Protein AF-A0A929FA85-F1 (afdb_monomer_lite)

Foldseek 3Di:
DVLVVLVVLVVLLLVLLVLLLVLLVVLLVLLVVLVVVVDLVSLVVSLVCVVVSVCSNVVSVVSNVVSVVVCVVCCVPRPVVVCVVVVCPVVVVVSCVVSVVSSVVSVVSNVVSVVSNVVSCVVNVD

Radius of gyration: 18.73 Å; chains: 1; bounding box: 46×21×52 Å

Sequence (126 aa):
MIGILVMMNNYFHDLAAGIVFVCGVMMFTMVKTSNNIGSRSAKEIVLGVYPTLVHIIGGSIIFMLFAGVIRTFTYKEFEWANAVGVGQVYAIMVKHVVLGAIFFYGIALWVKAHRQIKIMRKELGN

Secondary structure (DSSP, 8-state):
-HHHHHHHHHHHHHHHHHHHHHHHHHHHHHHHHHHHH--HHHHHHHHHHHHHHHHHHHHHHHHHHHHHHHHHHHIIIIIIHHHHHTT-HHHHHHHHHHHHHHHHHHHHHHHHHHHHHHHHHHHTT-

Structure (mmCIF, N/CA/C/O backbone):
data_AF-A0A929FA85-F1
#
_entry.id   AF-A0A929FA85-F1
#
loop_
_atom_site.group_PDB
_atom_site.id
_atom_site.type_symbol
_atom_site.label_atom_id
_atom_site.label_alt_id
_atom_site.label_comp_id
_atom_site.label_asym_id
_atom_site.label_entity_id
_atom_site.label_seq_id
_atom_site.pdbx_PDB_ins_code
_atom_site.Cartn_x
_atom_site.Cartn_y
_atom_site.Cartn_z
_atom_site.occupancy
_atom_site.B_iso_or_equiv
_atom_site.auth_seq_id
_atom_site.auth_comp_id
_atom_site.auth_asym_id
_atom_site.auth_atom_id
_atom_site.pdbx_PDB_model_num
ATOM 1 N N . MET A 1 1 ? 6.887 12.197 -27.716 1.00 71.19 1 MET A N 1
ATOM 2 C CA . MET A 1 1 ? 5.713 12.365 -26.823 1.00 71.19 1 MET A CA 1
ATOM 3 C C . MET A 1 1 ? 5.233 11.040 -26.233 1.00 71.19 1 MET A C 1
ATOM 5 O O . MET A 1 1 ? 5.168 10.954 -25.017 1.00 71.19 1 MET A O 1
ATOM 9 N N . ILE A 1 2 ? 4.988 9.994 -27.036 1.00 81.25 2 ILE A N 1
ATOM 10 C CA . ILE A 1 2 ? 4.525 8.674 -26.543 1.00 81.25 2 ILE A CA 1
ATOM 11 C C . ILE A 1 2 ? 5.462 8.069 -25.480 1.00 81.25 2 ILE A C 1
ATOM 13 O O . ILE A 1 2 ? 4.990 7.633 -24.438 1.00 81.25 2 ILE A O 1
ATOM 17 N N . GLY A 1 3 ? 6.785 8.136 -25.669 1.00 78.19 3 GLY A N 1
ATOM 18 C CA . GLY A 1 3 ? 7.743 7.630 -24.672 1.00 78.19 3 GLY A CA 1
ATOM 19 C C . GLY A 1 3 ? 7.656 8.311 -23.295 1.00 78.19 3 GLY A C 1
ATOM 20 O O . GLY A 1 3 ? 7.849 7.653 -22.279 1.00 78.19 3 GLY A O 1
ATOM 21 N N . ILE A 1 4 ? 7.298 9.602 -23.239 1.00 83.62 4 ILE A N 1
ATOM 22 C CA . ILE A 1 4 ? 7.081 10.317 -21.967 1.00 83.62 4 ILE A CA 1
ATOM 23 C C . ILE A 1 4 ? 5.818 9.783 -21.285 1.00 83.62 4 ILE A C 1
ATOM 25 O O . ILE A 1 4 ? 5.832 9.534 -20.086 1.00 83.62 4 ILE A O 1
ATOM 29 N N . LEU A 1 5 ? 4.747 9.542 -22.047 1.00 85.94 5 LEU A N 1
ATOM 30 C CA . LEU A 1 5 ? 3.505 8.971 -21.516 1.00 85.94 5 LEU A CA 1
ATOM 31 C C . LEU A 1 5 ? 3.717 7.553 -20.969 1.00 85.94 5 LEU A C 1
ATOM 33 O O . LEU A 1 5 ? 3.205 7.236 -19.899 1.00 85.94 5 LEU A O 1
ATOM 37 N N . VAL A 1 6 ? 4.514 6.725 -21.652 1.00 85.12 6 VAL A N 1
ATOM 38 C CA . VAL A 1 6 ? 4.886 5.384 -21.167 1.00 85.12 6 VAL A CA 1
ATOM 39 C C . VAL A 1 6 ? 5.718 5.479 -19.886 1.00 85.12 6 VAL A C 1
ATOM 41 O O . VAL A 1 6 ? 5.427 4.783 -18.915 1.00 85.12 6 VAL A O 1
ATOM 44 N N . MET A 1 7 ? 6.703 6.382 -19.837 1.00 85.88 7 MET A N 1
ATOM 45 C CA . MET A 1 7 ? 7.493 6.621 -18.624 1.00 85.88 7 MET A CA 1
ATOM 46 C C . MET A 1 7 ? 6.602 7.055 -17.449 1.00 85.88 7 MET A C 1
ATOM 48 O O . MET A 1 7 ? 6.725 6.506 -16.354 1.00 85.88 7 MET A O 1
ATOM 52 N N . MET A 1 8 ? 5.681 7.996 -17.677 1.00 87.56 8 MET A N 1
ATOM 53 C CA . MET A 1 8 ? 4.731 8.455 -16.660 1.00 87.56 8 MET A CA 1
ATOM 54 C C . MET A 1 8 ? 3.811 7.323 -16.200 1.00 87.56 8 MET A C 1
ATOM 56 O O . MET A 1 8 ? 3.632 7.143 -14.999 1.00 87.56 8 MET A O 1
ATOM 60 N N . ASN A 1 9 ? 3.276 6.520 -17.124 1.00 90.69 9 ASN A N 1
ATOM 61 C CA . ASN A 1 9 ? 2.469 5.346 -16.793 1.00 90.69 9 ASN A CA 1
ATOM 62 C C . ASN A 1 9 ? 3.238 4.370 -15.892 1.00 90.69 9 ASN A C 1
ATOM 64 O O . ASN A 1 9 ? 2.706 3.907 -14.886 1.00 90.69 9 ASN A O 1
ATOM 6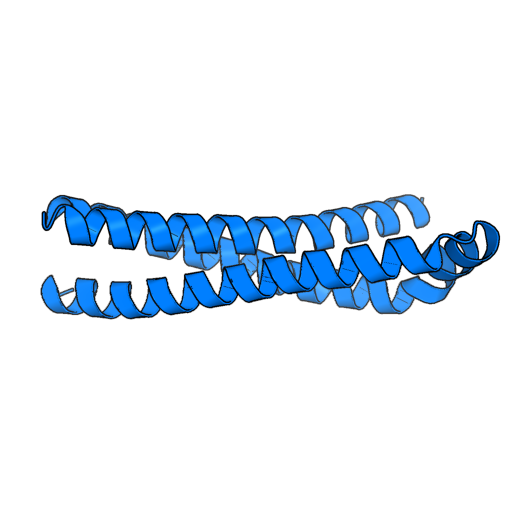8 N N . ASN A 1 10 ? 4.504 4.102 -16.214 1.00 88.38 10 ASN A N 1
ATOM 69 C CA . ASN A 1 10 ? 5.344 3.190 -15.441 1.00 88.38 10 ASN A CA 1
ATOM 70 C C . ASN A 1 10 ? 5.649 3.751 -14.048 1.00 88.38 10 ASN A C 1
ATOM 72 O O . ASN A 1 10 ? 5.601 3.009 -13.070 1.00 88.38 10 ASN A O 1
ATOM 76 N N . TYR A 1 11 ? 5.888 5.059 -13.943 1.00 90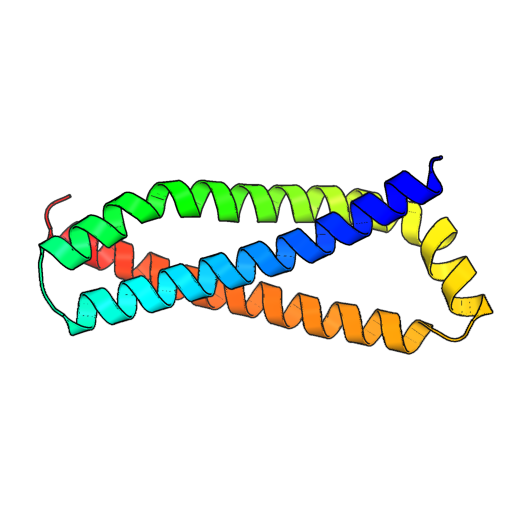.31 11 TYR A N 1
ATOM 77 C CA . TYR A 1 11 ? 6.045 5.731 -12.656 1.00 90.31 11 TYR A CA 1
ATOM 78 C C . TYR A 1 11 ? 4.768 5.653 -11.807 1.00 90.31 11 TYR A C 1
ATOM 80 O O . TYR A 1 11 ? 4.829 5.268 -10.641 1.00 90.31 11 TYR A O 1
ATOM 88 N N . PHE A 1 12 ? 3.604 5.965 -12.384 1.00 92.94 12 PHE A N 1
ATOM 89 C CA . PHE A 1 12 ? 2.335 5.922 -11.655 1.00 92.94 12 PHE A CA 1
ATOM 90 C C . PHE A 1 12 ? 1.924 4.501 -11.260 1.00 92.94 12 PHE A C 1
ATOM 92 O O . PHE A 1 12 ? 1.375 4.311 -10.176 1.00 92.94 12 PHE A O 1
ATOM 99 N N . HIS A 1 13 ? 2.209 3.503 -12.099 1.00 93.44 13 HIS A N 1
ATOM 100 C CA . HIS A 1 13 ? 2.043 2.090 -11.759 1.00 93.44 13 HIS A CA 1
ATOM 101 C C . HIS A 1 13 ? 2.813 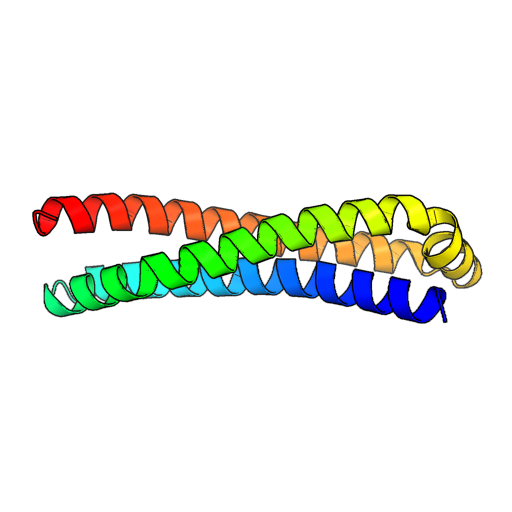1.735 -10.478 1.00 93.44 13 HIS A C 1
ATOM 103 O O . HIS A 1 13 ? 2.253 1.165 -9.542 1.00 93.44 13 HIS A O 1
ATOM 109 N N . ASP A 1 14 ? 4.088 2.120 -10.413 1.00 93.62 14 ASP A N 1
ATOM 110 C CA . ASP A 1 14 ? 4.947 1.812 -9.268 1.00 93.62 14 ASP A CA 1
ATOM 111 C C . ASP A 1 14 ? 4.541 2.621 -8.022 1.00 93.62 14 ASP A C 1
ATOM 113 O O . ASP A 1 14 ? 4.546 2.100 -6.904 1.00 93.62 14 ASP A O 1
ATOM 117 N N . LEU A 1 15 ? 4.110 3.873 -8.209 1.00 94.88 15 LEU A N 1
ATOM 118 C CA . LEU A 1 15 ? 3.545 4.707 -7.147 1.00 94.88 15 LEU A CA 1
ATOM 119 C C . LEU A 1 15 ? 2.289 4.068 -6.541 1.00 94.88 15 LEU A C 1
ATOM 121 O O . LEU A 1 15 ? 2.131 4.068 -5.320 1.00 94.88 15 LEU A O 1
ATOM 125 N N . ALA A 1 16 ? 1.413 3.494 -7.369 1.00 96.06 16 ALA A N 1
ATOM 126 C CA . ALA A 1 16 ? 0.195 2.841 -6.905 1.00 96.06 16 ALA A CA 1
ATOM 127 C C . ALA A 1 16 ? 0.496 1.647 -5.983 1.00 96.06 16 ALA A C 1
ATOM 129 O O . ALA A 1 16 ? -0.170 1.490 -4.956 1.00 96.06 16 ALA A O 1
ATOM 130 N N . ALA A 1 17 ? 1.545 0.869 -6.273 1.00 95.69 17 ALA A N 1
ATOM 131 C CA . ALA A 1 17 ? 2.015 -0.182 -5.370 1.00 95.69 17 ALA A CA 1
ATOM 132 C C . ALA A 1 17 ? 2.448 0.381 -4.001 1.00 95.69 17 ALA A C 1
ATOM 134 O O . ALA A 1 17 ? 2.099 -0.174 -2.954 1.00 95.69 17 ALA A O 1
ATOM 135 N N . GLY A 1 18 ? 3.148 1.521 -3.999 1.00 96.69 18 GLY A N 1
ATOM 136 C CA . GLY A 1 18 ? 3.525 2.241 -2.780 1.00 96.69 18 GLY A CA 1
ATOM 137 C C . GLY A 1 18 ? 2.322 2.746 -1.976 1.00 96.69 18 GLY A C 1
ATOM 138 O O . GLY A 1 18 ? 2.290 2.580 -0.757 1.00 96.69 18 GLY A O 1
ATOM 139 N N . ILE A 1 19 ? 1.299 3.293 -2.643 1.00 97.62 19 ILE A N 1
ATOM 140 C CA . ILE A 1 19 ? 0.058 3.742 -1.987 1.00 97.62 19 ILE A CA 1
ATOM 141 C C . ILE A 1 19 ? -0.638 2.566 -1.296 1.00 97.62 19 ILE A C 1
ATOM 143 O O . ILE A 1 19 ? -1.028 2.680 -0.134 1.00 97.62 19 ILE A O 1
ATOM 147 N N . VAL A 1 20 ? -0.733 1.411 -1.963 1.00 97.94 20 VAL A N 1
ATOM 148 C CA . VAL A 1 20 ? -1.329 0.197 -1.381 1.00 97.94 20 VAL A CA 1
ATOM 149 C C . VAL A 1 20 ? -0.591 -0.234 -0.117 1.00 97.94 20 VAL A C 1
ATOM 151 O O . VAL A 1 20 ? -1.224 -0.553 0.894 1.00 97.94 20 VAL A O 1
ATOM 154 N N . PHE A 1 21 ? 0.740 -0.188 -0.140 1.00 98.06 21 PHE A N 1
ATOM 155 C CA . PHE A 1 21 ? 1.554 -0.471 1.035 1.00 98.06 21 PHE A CA 1
ATOM 156 C C . PHE A 1 21 ? 1.306 0.515 2.179 1.00 98.06 21 PHE A C 1
ATOM 158 O O . PHE A 1 21 ? 1.023 0.080 3.298 1.00 98.06 21 PHE A O 1
ATOM 165 N N . VAL A 1 22 ? 1.340 1.823 1.911 1.00 97.81 22 VAL A N 1
ATOM 166 C CA . VAL A 1 22 ? 1.119 2.858 2.933 1.00 97.81 22 VAL A CA 1
ATOM 167 C C . VAL A 1 22 ? -0.280 2.748 3.539 1.00 97.81 22 VAL A C 1
ATOM 169 O O . VAL A 1 22 ? -0.406 2.746 4.763 1.00 97.81 22 VAL A O 1
ATOM 172 N N . CYS A 1 23 ? -1.324 2.580 2.724 1.00 97.44 23 CYS A N 1
ATOM 173 C CA . CYS A 1 23 ? -2.689 2.381 3.213 1.00 97.44 23 CYS A CA 1
ATOM 174 C C . CYS A 1 23 ? -2.813 1.106 4.061 1.00 97.44 23 CYS A C 1
ATOM 176 O O . CYS A 1 23 ? -3.453 1.129 5.115 1.00 97.44 23 CYS A O 1
ATOM 178 N N . GLY A 1 24 ? -2.181 0.006 3.639 1.00 97.50 24 GLY A N 1
ATOM 179 C CA . GLY A 1 24 ? -2.143 -1.247 4.394 1.00 97.50 24 GLY A CA 1
ATOM 180 C C . GLY A 1 24 ? -1.482 -1.091 5.765 1.00 97.50 24 GLY A C 1
ATOM 181 O O . GLY A 1 24 ? -2.063 -1.491 6.778 1.00 97.50 24 GLY A O 1
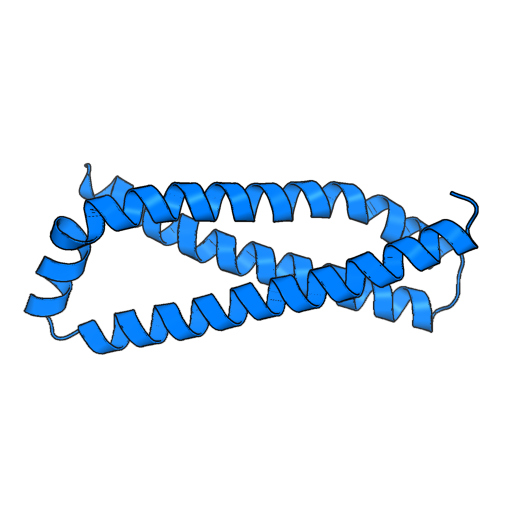ATOM 182 N N . VAL A 1 25 ? -0.301 -0.465 5.814 1.00 98.00 25 VAL A N 1
ATOM 183 C CA . VAL A 1 25 ? 0.427 -0.181 7.061 1.00 98.00 25 VAL A CA 1
ATOM 184 C C . VAL A 1 25 ? -0.371 0.756 7.957 1.00 98.00 25 VAL A C 1
ATOM 186 O O . VAL A 1 25 ? -0.580 0.428 9.122 1.00 98.00 25 VAL A O 1
ATOM 189 N N . MET A 1 26 ? -0.849 1.881 7.424 1.00 97.31 26 MET A N 1
ATOM 190 C CA . MET A 1 26 ? -1.610 2.883 8.172 1.00 97.31 26 MET A CA 1
ATOM 191 C C . MET A 1 26 ? -2.866 2.276 8.794 1.00 97.31 26 MET A C 1
ATOM 193 O O . MET A 1 26 ? -3.116 2.450 9.985 1.00 97.31 26 MET A O 1
ATOM 197 N N . MET A 1 27 ? -3.640 1.509 8.025 1.00 97.25 27 MET A N 1
ATOM 198 C CA . MET A 1 27 ? -4.855 0.903 8.557 1.00 97.25 27 MET A CA 1
ATOM 199 C C . MET A 1 27 ? -4.531 -0.138 9.636 1.00 97.25 27 MET A C 1
ATOM 201 O O . MET A 1 27 ? -5.187 -0.191 10.677 1.00 97.25 27 MET A O 1
ATOM 205 N N . PHE A 1 28 ? -3.492 -0.948 9.422 1.00 97.94 28 PHE A N 1
ATOM 206 C CA . PHE A 1 28 ? -3.052 -1.938 10.400 1.00 97.94 28 PHE A CA 1
ATOM 207 C C . PHE A 1 28 ? -2.565 -1.299 11.707 1.00 97.94 28 PHE A C 1
ATOM 209 O O . PHE A 1 28 ? -2.943 -1.760 12.788 1.00 97.94 28 PHE A O 1
ATOM 216 N N . THR A 1 29 ? -1.766 -0.231 11.636 1.00 97.50 29 THR A N 1
ATOM 217 C CA . THR A 1 29 ? -1.281 0.477 12.828 1.00 97.50 29 THR A CA 1
ATOM 218 C C . THR A 1 29 ? -2.417 1.183 13.554 1.00 97.50 29 THR A C 1
ATOM 220 O O . THR A 1 29 ? -2.517 1.038 14.768 1.00 97.50 29 THR A O 1
ATOM 223 N N . MET A 1 30 ? -3.328 1.852 12.842 1.00 96.38 30 MET A N 1
ATOM 224 C CA . MET A 1 30 ? -4.506 2.488 13.441 1.00 96.38 30 MET A CA 1
ATOM 225 C C . MET A 1 30 ? -5.387 1.482 14.192 1.00 96.38 30 MET A C 1
ATOM 227 O O . MET A 1 30 ? -5.769 1.730 15.335 1.00 96.38 30 MET A O 1
ATOM 231 N N . VAL A 1 31 ? -5.661 0.321 13.589 1.00 96.44 31 VAL A N 1
ATOM 232 C CA . VAL A 1 31 ? -6.419 -0.762 14.233 1.00 96.44 31 VAL A CA 1
ATOM 233 C C . VAL A 1 31 ? -5.701 -1.273 15.480 1.00 96.44 31 VAL A C 1
ATOM 235 O O . VAL A 1 31 ? -6.321 -1.410 16.534 1.00 96.44 31 VAL A O 1
ATOM 238 N N . LYS A 1 32 ? -4.395 -1.547 15.379 1.00 96.00 32 LYS A N 1
ATOM 239 C CA . LYS A 1 32 ? -3.595 -2.050 16.503 1.00 96.00 32 LYS A CA 1
ATOM 240 C C . LYS A 1 32 ? -3.572 -1.049 17.660 1.00 96.00 32 LYS A C 1
ATOM 242 O O . LYS A 1 32 ? -3.794 -1.436 18.802 1.00 96.00 32 LYS A O 1
ATOM 247 N N . THR A 1 33 ? -3.352 0.229 17.365 1.00 95.81 33 THR A N 1
ATOM 248 C CA . THR A 1 33 ? -3.342 1.308 18.360 1.00 95.81 33 THR A CA 1
ATOM 249 C C . THR A 1 33 ? -4.714 1.478 19.005 1.00 95.81 33 THR A C 1
ATOM 251 O O . THR A 1 33 ? -4.804 1.557 20.225 1.00 95.81 33 THR A O 1
ATOM 254 N N . SER A 1 34 ? -5.790 1.460 18.216 1.00 95.56 34 SER A N 1
ATOM 255 C CA . SER A 1 34 ? -7.160 1.553 18.730 1.00 95.56 34 SER A CA 1
ATOM 256 C C . SER A 1 34 ? -7.508 0.394 19.673 1.00 95.56 34 SER A C 1
ATOM 258 O O . SER A 1 34 ? -8.021 0.621 20.769 1.00 95.56 34 SER A O 1
ATOM 260 N N . ASN A 1 35 ? -7.135 -0.838 19.307 1.00 92.25 35 ASN A N 1
ATOM 261 C CA . ASN A 1 35 ? -7.312 -2.010 20.167 1.00 92.25 35 ASN A CA 1
ATOM 262 C C . ASN A 1 35 ? -6.500 -1.922 21.466 1.00 92.25 35 ASN A C 1
ATOM 264 O O . ASN A 1 35 ? -7.010 -2.304 22.513 1.00 92.25 35 ASN A O 1
ATOM 268 N N . ASN A 1 36 ? -5.274 -1.393 21.415 1.00 92.88 36 ASN A N 1
ATOM 269 C CA . ASN A 1 36 ? -4.442 -1.212 22.606 1.00 92.88 36 ASN A CA 1
ATOM 270 C C . ASN A 1 36 ? -4.996 -0.144 23.561 1.00 92.88 36 ASN A C 1
ATOM 272 O O . ASN A 1 36 ? -4.875 -0.296 24.771 1.00 92.88 36 ASN A O 1
ATOM 276 N N . ILE A 1 37 ? -5.589 0.933 23.034 1.00 93.88 37 ILE A N 1
ATOM 277 C CA . ILE A 1 37 ? -6.227 1.975 23.854 1.00 93.88 37 ILE A CA 1
ATOM 278 C C . ILE A 1 37 ? -7.524 1.443 24.482 1.00 93.88 37 ILE A C 1
ATOM 280 O O . ILE A 1 37 ? -7.883 1.839 25.587 1.00 93.88 37 ILE A O 1
ATOM 284 N N . GLY A 1 38 ? -8.263 0.584 23.772 1.00 86.69 38 GLY A N 1
ATOM 285 C CA . GLY A 1 38 ? -9.514 -0.012 24.256 1.00 86.69 38 GLY A CA 1
ATOM 286 C C . GLY A 1 38 ? -10.704 0.958 24.339 1.00 86.69 38 GLY A C 1
ATOM 287 O O . GLY A 1 38 ? -11.812 0.541 24.665 1.00 86.69 38 GLY A O 1
ATOM 288 N N . SER A 1 39 ? -10.511 2.239 24.008 1.00 91.19 39 SER A N 1
ATOM 289 C CA . SER A 1 39 ? -11.567 3.256 24.026 1.00 91.19 39 SER A CA 1
ATOM 290 C C . SER A 1 39 ? -12.514 3.119 22.834 1.00 91.19 39 SER A C 1
ATOM 292 O O . SER A 1 39 ? -12.086 2.978 21.685 1.00 91.19 39 SER A O 1
ATOM 294 N N . ARG A 1 40 ? -13.817 3.257 23.100 1.00 90.56 40 ARG A N 1
ATOM 295 C CA . ARG A 1 40 ? -14.866 3.329 22.074 1.00 90.56 40 ARG A CA 1
ATOM 296 C C . ARG A 1 40 ? -14.599 4.436 21.049 1.00 90.56 40 ARG A C 1
ATOM 298 O O . ARG A 1 40 ? -14.671 4.175 19.852 1.00 90.56 40 ARG A O 1
ATOM 305 N N . SER A 1 41 ? -14.190 5.621 21.504 1.00 92.19 41 SER A N 1
ATOM 306 C CA . SER A 1 41 ? -13.892 6.763 20.626 1.00 92.19 41 SER A CA 1
ATOM 307 C C . SER A 1 41 ? -12.743 6.462 19.651 1.00 92.19 41 SER A C 1
ATOM 309 O O . SER A 1 41 ? -12.817 6.796 18.469 1.00 92.19 41 SER A O 1
ATOM 311 N N . ALA A 1 42 ? -11.711 5.736 20.099 1.00 93.12 42 ALA A N 1
ATOM 312 C CA . ALA A 1 42 ? -10.605 5.337 19.230 1.00 93.12 42 ALA A CA 1
ATOM 313 C C . ALA A 1 42 ? -11.055 4.359 18.131 1.00 93.12 42 ALA A C 1
ATOM 315 O O . ALA A 1 42 ? -10.539 4.397 17.011 1.00 93.12 42 ALA A O 1
ATOM 316 N N . LYS A 1 43 ? -12.008 3.466 18.424 1.00 93.44 43 LYS A N 1
ATOM 317 C CA . LYS A 1 43 ? -12.588 2.548 17.429 1.00 93.44 43 LYS A CA 1
ATOM 318 C C . LYS A 1 43 ? -13.488 3.289 16.437 1.00 93.44 43 LYS A C 1
ATOM 320 O O . LYS A 1 43 ? -13.434 3.003 15.245 1.00 93.44 43 LYS A O 1
ATOM 325 N N . GLU A 1 44 ? -14.251 4.278 16.893 1.00 93.62 44 GLU A N 1
ATOM 326 C CA . GLU A 1 44 ? -15.110 5.104 16.032 1.00 93.62 44 GLU A CA 1
ATOM 327 C C . GLU A 1 44 ? -14.300 5.927 15.018 1.00 93.62 44 GLU A C 1
ATOM 329 O O . GLU A 1 44 ? -14.643 5.936 13.836 1.00 93.62 44 GLU A O 1
ATOM 334 N N . ILE A 1 45 ? -13.169 6.520 15.426 1.00 94.69 45 ILE A N 1
ATOM 335 C CA . ILE A 1 45 ? -12.254 7.223 14.504 1.00 94.69 45 ILE A CA 1
ATOM 336 C C . ILE A 1 45 ? -11.732 6.271 13.419 1.00 94.69 45 ILE A C 1
ATOM 338 O O . ILE A 1 45 ? -11.749 6.597 12.231 1.00 94.69 45 ILE A O 1
ATOM 342 N N . VAL A 1 46 ? -11.299 5.071 13.816 1.00 95.62 46 VAL A N 1
ATOM 343 C CA . VAL A 1 46 ? -10.839 4.029 12.885 1.00 95.62 46 VAL A CA 1
ATOM 344 C C . VAL A 1 46 ? -11.930 3.667 11.875 1.00 95.62 46 VAL A C 1
ATOM 346 O O . VAL A 1 46 ? -11.659 3.603 10.674 1.00 95.62 46 VAL A O 1
ATOM 349 N N . LEU A 1 47 ? -13.163 3.469 12.343 1.00 95.50 47 LEU A N 1
ATOM 350 C CA . LEU A 1 47 ? -14.305 3.155 11.485 1.00 95.50 47 LEU A CA 1
ATOM 351 C C . LEU A 1 47 ? -14.686 4.311 10.553 1.00 95.50 47 LEU A C 1
ATOM 353 O O . LEU A 1 47 ? -15.099 4.044 9.426 1.00 95.50 47 LEU A O 1
ATOM 357 N N . GLY A 1 48 ? -14.517 5.562 10.986 1.00 95.31 48 GLY A N 1
ATOM 358 C CA . GLY A 1 48 ? -14.771 6.749 10.166 1.00 95.31 48 GLY A CA 1
ATOM 359 C C . GLY A 1 48 ? -13.770 6.923 9.020 1.00 95.31 48 GLY A C 1
ATOM 360 O O . GLY A 1 48 ? -14.157 7.293 7.915 1.00 95.31 48 GLY A O 1
ATOM 361 N N . VAL A 1 49 ? -12.492 6.601 9.245 1.00 95.75 49 VAL A N 1
ATOM 362 C CA . VAL A 1 49 ? -11.434 6.713 8.217 1.00 95.75 49 VAL A CA 1
ATOM 363 C C . VAL A 1 49 ? -11.437 5.525 7.248 1.00 95.75 49 VAL A C 1
ATOM 365 O O . VAL A 1 49 ? -11.090 5.668 6.072 1.00 95.75 49 VAL A O 1
ATOM 368 N N . TYR A 1 50 ? -11.859 4.350 7.720 1.00 96.19 50 TYR A N 1
ATOM 369 C CA . TYR A 1 50 ? -11.874 3.113 6.943 1.00 96.19 50 TYR A CA 1
ATOM 370 C C . TYR A 1 50 ? -12.514 3.216 5.540 1.00 96.19 50 TYR A C 1
ATOM 372 O O . TYR A 1 50 ? -11.850 2.810 4.582 1.00 96.19 50 TYR A O 1
ATOM 380 N N . PRO A 1 51 ? -13.745 3.742 5.349 1.00 95.25 51 PRO A N 1
ATOM 381 C CA . PRO A 1 51 ? -14.361 3.804 4.023 1.00 95.25 51 PRO A CA 1
ATOM 382 C C . PRO A 1 51 ? -13.544 4.648 3.043 1.00 95.25 51 PRO A C 1
ATOM 384 O O . PRO A 1 51 ? -13.387 4.251 1.892 1.00 95.25 51 PRO A O 1
ATOM 387 N N . THR A 1 52 ? -12.959 5.763 3.479 1.00 96.19 52 THR A N 1
ATOM 388 C CA . THR A 1 52 ? -12.101 6.594 2.622 1.00 96.19 52 THR A CA 1
ATOM 389 C C . THR A 1 52 ? -10.875 5.813 2.158 1.00 96.19 52 THR A C 1
ATOM 391 O O . THR A 1 52 ? -10.570 5.782 0.965 1.00 96.19 52 THR A O 1
ATOM 394 N N . LEU A 1 53 ? -10.212 5.100 3.074 1.00 96.12 53 LEU A N 1
ATOM 395 C CA . LEU A 1 53 ? -9.050 4.279 2.728 1.00 96.12 53 LEU A CA 1
ATOM 396 C C . LEU A 1 53 ? -9.404 3.098 1.812 1.00 96.12 53 LEU A C 1
ATOM 398 O O . LEU A 1 53 ? -8.585 2.742 0.969 1.00 96.12 53 LEU A O 1
ATOM 402 N N . VAL A 1 54 ? -10.609 2.520 1.922 1.00 96.75 54 VAL A N 1
ATOM 403 C CA . VAL A 1 54 ? -11.091 1.465 1.005 1.00 96.75 54 VAL A CA 1
ATOM 404 C C . VAL A 1 54 ? -11.150 1.973 -0.435 1.00 96.75 54 VAL A C 1
ATOM 406 O O . VAL A 1 54 ? -10.712 1.272 -1.347 1.00 96.75 54 VAL A O 1
ATOM 409 N N . HIS A 1 55 ? -11.661 3.186 -0.649 1.00 96.62 55 HIS A N 1
ATOM 410 C CA . HIS A 1 55 ? -11.736 3.767 -1.990 1.00 96.62 55 HIS A CA 1
ATOM 411 C C . HIS A 1 55 ? -10.346 4.089 -2.540 1.00 96.62 55 HIS A C 1
ATOM 413 O O . HIS A 1 55 ? -10.082 3.810 -3.707 1.00 96.62 55 HIS A O 1
ATOM 419 N N . ILE A 1 56 ? -9.443 4.610 -1.702 1.00 96.69 56 ILE A N 1
ATOM 420 C CA . ILE A 1 56 ? -8.065 4.917 -2.110 1.00 96.69 56 ILE A CA 1
ATOM 421 C C . ILE A 1 56 ? -7.332 3.635 -2.507 1.00 96.69 56 ILE A C 1
ATOM 423 O O . ILE A 1 56 ? -6.843 3.541 -3.629 1.00 96.69 56 ILE A O 1
ATOM 427 N N . ILE A 1 57 ? -7.302 2.622 -1.633 1.00 96.81 57 ILE A N 1
ATOM 428 C CA . ILE A 1 57 ? -6.582 1.375 -1.920 1.00 96.81 57 ILE A CA 1
ATOM 429 C C . ILE A 1 57 ? -7.200 0.631 -3.110 1.00 96.81 57 ILE A C 1
ATOM 431 O O . ILE A 1 57 ? -6.470 0.134 -3.963 1.00 96.81 57 ILE A O 1
ATOM 435 N N . GLY A 1 58 ? -8.535 0.598 -3.211 1.00 96.62 58 GLY A N 1
ATOM 436 C CA . GLY A 1 58 ? -9.243 -0.018 -4.331 1.00 96.62 58 GLY A CA 1
ATOM 437 C C . GLY A 1 58 ? -8.953 0.694 -5.650 1.00 96.62 58 GLY A C 1
ATOM 438 O O . GLY A 1 58 ? -8.605 0.042 -6.633 1.00 96.62 58 GLY A O 1
ATOM 439 N N . GLY A 1 59 ? -9.009 2.028 -5.654 1.00 97.19 59 GLY A N 1
ATOM 440 C CA . GLY A 1 59 ? -8.655 2.853 -6.806 1.00 97.19 59 GLY A CA 1
ATOM 441 C C . GLY A 1 59 ? -7.200 2.662 -7.230 1.00 97.19 59 GLY A C 1
ATOM 442 O O . GLY A 1 59 ? -6.934 2.485 -8.416 1.00 97.19 59 GLY A O 1
ATOM 443 N N . SER A 1 60 ? -6.264 2.607 -6.277 1.00 96.38 60 SER A N 1
ATOM 444 C CA . SER A 1 60 ? -4.851 2.340 -6.561 1.00 96.38 60 SER A CA 1
ATOM 445 C C . SER A 1 60 ? -4.625 0.951 -7.151 1.00 96.38 60 SER A C 1
ATOM 447 O O . SER A 1 60 ? -3.875 0.835 -8.114 1.00 96.38 60 SER A O 1
ATOM 449 N N . ILE A 1 61 ? -5.285 -0.095 -6.641 1.00 96.50 61 ILE A N 1
ATOM 450 C CA . ILE A 1 61 ? -5.173 -1.452 -7.202 1.00 96.50 61 ILE A CA 1
ATOM 451 C C . ILE A 1 61 ? -5.722 -1.487 -8.629 1.00 96.50 61 ILE A C 1
ATOM 453 O O . ILE A 1 61 ? -5.053 -1.998 -9.524 1.00 96.50 61 ILE A O 1
ATOM 457 N N . ILE A 1 62 ? -6.914 -0.927 -8.855 1.00 96.75 62 ILE A N 1
ATOM 458 C CA . ILE A 1 62 ? -7.535 -0.877 -10.184 1.00 96.75 62 ILE A CA 1
ATOM 459 C C . ILE A 1 62 ? -6.621 -0.131 -11.158 1.00 96.75 62 ILE A C 1
ATOM 461 O O . ILE A 1 62 ? -6.297 -0.653 -12.224 1.00 96.75 62 ILE A O 1
ATOM 465 N N . PHE A 1 63 ? -6.157 1.058 -10.774 1.00 95.25 63 PHE A N 1
ATOM 466 C CA . PHE A 1 63 ? -5.251 1.858 -11.587 1.00 95.25 63 PHE A CA 1
ATOM 467 C C . PHE A 1 63 ? -3.942 1.117 -11.881 1.00 95.25 63 PHE A C 1
ATOM 469 O O . PHE A 1 63 ? -3.511 1.086 -13.030 1.00 95.25 63 PHE A O 1
ATOM 476 N N . MET A 1 64 ? -3.336 0.477 -10.878 1.00 94.44 64 MET A N 1
ATOM 477 C CA . MET A 1 64 ? -2.115 -0.311 -11.048 1.00 94.44 64 MET A CA 1
ATOM 478 C C . MET A 1 64 ? -2.322 -1.441 -12.061 1.00 94.44 64 MET A C 1
ATOM 480 O O . MET A 1 64 ? -1.492 -1.623 -12.943 1.00 94.44 64 MET A O 1
ATOM 484 N N . LEU A 1 65 ? -3.443 -2.164 -12.000 1.00 93.75 65 LEU A N 1
ATOM 485 C CA . LEU A 1 65 ? -3.747 -3.212 -12.977 1.00 93.75 65 LEU A CA 1
ATOM 486 C C . LEU A 1 65 ? -3.892 -2.638 -14.395 1.00 93.75 65 LEU A C 1
ATOM 488 O O . LEU A 1 65 ? -3.274 -3.157 -15.322 1.00 93.75 65 LEU A O 1
ATOM 492 N N . PHE A 1 66 ? -4.633 -1.539 -14.567 1.00 93.50 66 PHE A N 1
ATOM 493 C CA . PHE A 1 66 ? -4.772 -0.876 -15.871 1.00 93.50 66 PHE A CA 1
ATOM 494 C C . PHE A 1 66 ? -3.427 -0.378 -16.420 1.00 93.50 66 PHE A C 1
ATOM 496 O O . PHE A 1 66 ? -3.078 -0.661 -17.568 1.00 93.50 66 PHE A O 1
ATOM 503 N N . ALA A 1 67 ? -2.641 0.311 -15.594 1.00 91.56 67 ALA A N 1
ATOM 504 C CA . ALA A 1 67 ? -1.320 0.808 -15.963 1.00 91.56 67 ALA A CA 1
ATOM 505 C C . ALA A 1 67 ? -0.345 -0.341 -16.277 1.00 91.56 67 ALA A C 1
ATOM 507 O O . ALA A 1 67 ? 0.475 -0.228 -17.191 1.00 91.56 67 ALA A O 1
ATOM 508 N N . GLY A 1 68 ? -0.463 -1.470 -15.570 1.00 88.44 68 GLY A N 1
ATOM 509 C CA . GLY A 1 68 ? 0.327 -2.680 -15.796 1.00 88.44 68 GLY A CA 1
ATOM 510 C C . GLY A 1 68 ? 0.005 -3.354 -17.131 1.00 88.44 68 GLY A C 1
ATOM 511 O O . GLY A 1 68 ? 0.915 -3.805 -17.830 1.00 88.44 68 GLY A O 1
ATOM 512 N N . VAL A 1 69 ? -1.267 -3.351 -17.544 1.00 89.38 69 VAL A N 1
ATOM 513 C CA . VAL A 1 69 ? -1.678 -3.833 -18.873 1.00 89.38 69 VAL A CA 1
ATOM 514 C C . VAL A 1 69 ? -1.033 -2.978 -19.968 1.00 89.38 69 VAL A C 1
ATOM 516 O O . VAL A 1 69 ? -0.367 -3.520 -20.851 1.00 89.38 69 VAL A O 1
ATOM 519 N N . ILE A 1 70 ? -1.136 -1.646 -19.874 1.00 86.88 70 ILE A N 1
ATOM 520 C CA . ILE A 1 70 ? -0.515 -0.713 -20.837 1.00 86.88 70 ILE A CA 1
ATOM 521 C C . ILE A 1 70 ? 1.006 -0.911 -20.891 1.00 86.88 70 ILE A C 1
ATOM 523 O O . ILE A 1 70 ? 1.600 -0.952 -21.974 1.00 86.88 70 ILE A O 1
ATOM 527 N N . ARG A 1 71 ? 1.644 -1.082 -19.727 1.00 84.44 71 ARG A N 1
ATOM 528 C CA . ARG A 1 71 ? 3.083 -1.341 -19.622 1.00 84.44 71 ARG A CA 1
ATOM 529 C C . ARG A 1 71 ? 3.476 -2.637 -20.317 1.00 84.44 71 ARG A C 1
ATOM 531 O O . ARG A 1 71 ? 4.478 -2.662 -21.018 1.00 84.44 71 ARG A O 1
ATOM 538 N N . THR A 1 72 ? 2.686 -3.697 -20.168 1.00 82.69 72 THR A N 1
ATOM 539 C CA . THR A 1 72 ? 2.989 -5.005 -20.767 1.00 82.69 72 THR A CA 1
ATOM 540 C C . THR A 1 72 ? 2.982 -4.937 -22.296 1.00 82.69 72 THR A C 1
ATOM 542 O O . THR A 1 72 ? 3.879 -5.484 -22.935 1.00 82.69 72 THR A O 1
ATOM 545 N N . PHE A 1 73 ? 2.036 -4.202 -22.890 1.00 82.62 73 PHE A N 1
ATOM 546 C CA . PHE A 1 73 ? 1.990 -3.994 -24.343 1.00 82.62 73 PHE A CA 1
ATOM 547 C C . PHE A 1 73 ? 3.152 -3.144 -24.872 1.00 82.62 73 PHE A C 1
ATOM 549 O O . PHE A 1 73 ? 3.623 -3.373 -25.981 1.00 82.62 73 PHE A O 1
ATOM 556 N N . THR A 1 74 ? 3.644 -2.195 -24.076 1.00 81.44 74 THR A N 1
ATOM 557 C CA . THR A 1 74 ? 4.721 -1.264 -24.464 1.00 81.44 74 THR A CA 1
ATOM 558 C C . THR A 1 74 ? 6.120 -1.743 -24.042 1.00 81.44 74 THR A C 1
ATOM 560 O O . THR A 1 74 ? 7.131 -1.136 -24.401 1.00 81.44 74 THR A O 1
ATOM 563 N N . TYR A 1 75 ? 6.207 -2.865 -23.317 1.00 72.81 75 TYR A N 1
ATOM 564 C CA . TYR A 1 75 ? 7.424 -3.335 -22.650 1.00 72.81 75 TYR A CA 1
ATOM 565 C C . TYR A 1 75 ? 8.579 -3.644 -23.609 1.00 72.81 75 TYR A C 1
ATOM 567 O O . TYR A 1 75 ? 9.714 -3.229 -23.368 1.00 72.81 75 TYR A O 1
ATOM 575 N N . LYS A 1 76 ? 8.306 -4.350 -24.715 1.00 68.12 76 LYS A N 1
ATOM 576 C CA . LYS A 1 76 ? 9.346 -4.737 -25.686 1.00 68.12 76 LYS A CA 1
ATOM 577 C C . LYS A 1 76 ? 9.990 -3.529 -26.365 1.00 68.12 76 LYS A C 1
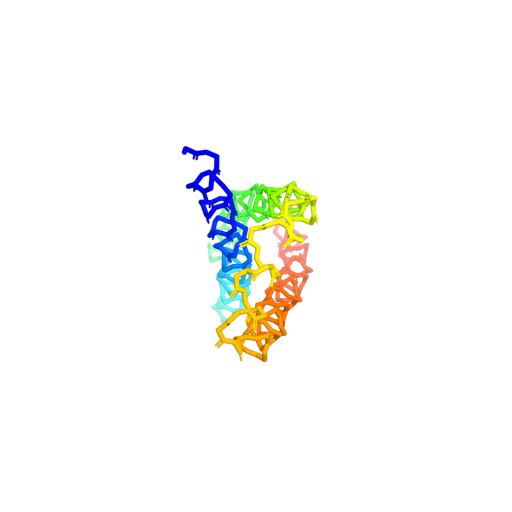ATOM 579 O O . LYS A 1 76 ? 11.204 -3.516 -26.549 1.00 68.12 76 LYS A O 1
ATOM 584 N N . GLU A 1 77 ? 9.182 -2.536 -26.717 1.00 68.25 77 GLU A N 1
ATOM 585 C CA . GLU A 1 77 ? 9.616 -1.388 -27.515 1.00 68.25 77 GLU A CA 1
ATOM 586 C C . GLU A 1 77 ? 10.332 -0.328 -26.676 1.00 68.25 77 GLU A C 1
ATOM 588 O O . GLU A 1 77 ? 11.328 0.233 -27.126 1.00 68.25 77 GLU A O 1
ATOM 593 N N . PHE A 1 78 ? 9.869 -0.073 -25.448 1.00 67.25 78 PHE A N 1
ATOM 594 C CA . PHE A 1 78 ? 10.365 1.055 -24.651 1.00 67.25 78 PHE A CA 1
ATOM 595 C C . PHE A 1 78 ? 11.273 0.656 -23.482 1.00 67.25 78 PHE A C 1
ATOM 597 O O . PHE A 1 78 ? 12.196 1.409 -23.162 1.00 67.25 78 PHE A O 1
ATOM 604 N N . GLU A 1 79 ? 11.052 -0.504 -22.851 1.00 62.47 79 GLU A N 1
ATOM 605 C CA . GLU A 1 79 ? 11.843 -0.941 -21.689 1.00 62.47 79 GLU A CA 1
ATOM 606 C C . GLU A 1 79 ? 12.910 -1.970 -22.068 1.00 62.47 79 GLU A C 1
ATOM 608 O O . GLU A 1 79 ? 14.073 -1.797 -21.714 1.00 62.47 79 GLU A O 1
ATOM 613 N N . TRP A 1 80 ? 12.557 -3.014 -22.822 1.00 60.56 80 TRP A N 1
ATOM 614 C CA . TRP A 1 80 ? 13.489 -4.102 -23.138 1.00 60.56 80 TRP A CA 1
ATOM 615 C C . TRP A 1 80 ? 14.584 -3.676 -24.122 1.00 60.56 80 TRP A C 1
ATOM 617 O O . TRP A 1 80 ? 15.760 -3.941 -23.879 1.00 60.56 80 TRP A O 1
ATOM 627 N N . ALA A 1 81 ? 14.226 -2.969 -25.198 1.00 61.91 81 ALA A N 1
ATOM 628 C CA . ALA A 1 81 ? 15.189 -2.502 -26.198 1.00 61.91 81 ALA A CA 1
ATOM 629 C C . ALA A 1 81 ? 16.250 -1.554 -25.601 1.00 61.91 81 ALA A C 1
ATOM 631 O O . ALA A 1 81 ? 17.437 -1.697 -25.886 1.00 61.91 81 ALA A O 1
ATOM 632 N N . ASN A 1 82 ? 15.839 -0.646 -24.706 1.00 64.31 82 ASN A N 1
ATOM 633 C CA . ASN A 1 82 ? 16.761 0.230 -23.978 1.00 64.31 82 ASN A CA 1
ATOM 634 C C . ASN A 1 82 ? 17.563 -0.527 -22.909 1.00 64.31 82 ASN A C 1
ATOM 636 O O . ASN A 1 82 ? 18.768 -0.331 -22.793 1.00 64.31 82 ASN A O 1
ATOM 640 N N . ALA A 1 83 ? 16.935 -1.412 -22.131 1.00 61.41 83 ALA A N 1
ATOM 641 C CA . ALA A 1 83 ? 17.612 -2.093 -21.026 1.00 61.41 83 ALA A CA 1
ATOM 642 C C . ALA A 1 83 ? 18.665 -3.112 -21.483 1.00 61.41 83 ALA A C 1
ATOM 644 O O . ALA A 1 83 ? 19.690 -3.263 -20.814 1.00 61.41 83 ALA A O 1
ATOM 645 N N . VAL A 1 84 ? 18.437 -3.793 -22.613 1.00 61.28 84 VAL A N 1
ATOM 646 C CA . VAL A 1 84 ? 19.417 -4.711 -23.220 1.00 61.28 84 VAL A CA 1
ATOM 647 C C . VAL A 1 84 ? 20.625 -3.939 -23.748 1.00 61.28 84 VAL A C 1
ATOM 649 O O . VAL A 1 84 ? 21.753 -4.387 -23.560 1.00 61.28 84 VAL A O 1
ATOM 652 N N . GLY A 1 85 ? 20.412 -2.748 -24.317 1.00 60.38 85 GLY A N 1
ATOM 653 C CA . GLY A 1 85 ? 21.494 -1.887 -24.805 1.00 60.38 85 GLY A CA 1
ATOM 654 C C . GLY A 1 85 ? 22.424 -1.345 -23.710 1.00 60.38 85 GLY A C 1
ATOM 655 O O . GLY A 1 85 ? 23.558 -0.986 -24.009 1.00 60.38 85 GLY A O 1
ATOM 656 N N . VAL A 1 86 ? 21.973 -1.310 -22.447 1.00 67.38 86 VAL A N 1
ATOM 657 C CA . VAL A 1 86 ? 22.707 -0.712 -21.308 1.00 67.38 86 VAL A CA 1
ATOM 658 C C . VAL A 1 86 ? 22.989 -1.735 -20.186 1.00 67.38 86 VAL A C 1
ATOM 660 O O . VAL A 1 86 ? 23.480 -1.380 -19.118 1.00 67.38 86 VAL A O 1
ATOM 663 N N . GLY A 1 87 ? 22.676 -3.022 -20.386 1.00 69.62 87 GLY A N 1
ATOM 664 C CA . GLY A 1 87 ? 22.943 -4.088 -19.405 1.00 69.62 87 GLY A CA 1
ATOM 665 C C . GLY A 1 87 ? 22.130 -4.005 -18.100 1.00 69.62 87 GLY A C 1
ATOM 666 O O . GLY A 1 87 ? 22.500 -4.614 -17.099 1.00 69.62 87 GLY A O 1
ATOM 667 N N . GLN A 1 88 ? 21.008 -3.278 -18.081 1.00 77.00 88 GLN A N 1
ATOM 668 C CA . GLN A 1 88 ? 20.234 -2.980 -16.860 1.00 77.00 88 GLN A CA 1
ATOM 669 C C . GLN A 1 88 ? 19.138 -4.005 -16.525 1.00 77.00 88 GLN A C 1
ATOM 671 O O . GLN A 1 88 ? 18.325 -3.788 -15.624 1.00 77.00 88 GLN A O 1
ATOM 676 N N . VAL A 1 89 ? 19.108 -5.142 -17.219 1.00 77.69 89 VAL A N 1
ATOM 677 C CA . VAL A 1 89 ? 18.058 -6.164 -17.068 1.00 77.69 89 VAL A CA 1
ATOM 678 C C . VAL A 1 89 ? 17.936 -6.643 -15.612 1.00 77.69 89 VAL A C 1
ATOM 680 O O . VAL A 1 89 ? 16.830 -6.749 -15.082 1.00 77.69 89 VAL A O 1
ATOM 683 N N . TYR A 1 90 ? 19.066 -6.843 -14.925 1.00 81.69 90 TYR A N 1
ATOM 684 C CA . TYR A 1 90 ? 19.084 -7.243 -13.514 1.00 81.69 90 TYR A CA 1
ATOM 685 C C . TYR A 1 90 ? 18.454 -6.201 -12.583 1.00 81.69 90 TYR A C 1
ATOM 687 O O . TYR A 1 90 ? 17.691 -6.565 -11.689 1.00 81.69 90 TYR A O 1
ATOM 695 N N . ALA A 1 91 ? 18.703 -4.909 -12.811 1.00 84.25 91 ALA A N 1
ATOM 696 C CA . ALA A 1 91 ? 18.118 -3.841 -12.001 1.00 84.25 91 ALA A CA 1
ATOM 697 C C . ALA A 1 91 ? 16.587 -3.795 -12.146 1.00 84.25 91 ALA A C 1
ATOM 699 O O . ALA A 1 91 ? 15.867 -3.634 -11.158 1.00 84.25 91 ALA A O 1
ATOM 700 N N . ILE A 1 92 ? 16.078 -4.010 -13.364 1.00 82.50 92 ILE A N 1
ATOM 701 C CA . ILE A 1 92 ? 14.636 -4.079 -13.629 1.00 82.50 92 ILE A CA 1
ATOM 702 C C . ILE A 1 92 ? 14.013 -5.283 -12.919 1.00 82.50 92 ILE A C 1
ATOM 704 O O . ILE A 1 92 ? 12.953 -5.140 -12.309 1.00 82.50 92 ILE A O 1
ATOM 708 N N . MET A 1 93 ? 14.662 -6.450 -12.946 1.00 85.00 93 MET A N 1
ATOM 709 C CA . MET A 1 93 ? 14.172 -7.633 -12.230 1.00 85.00 93 MET A CA 1
ATOM 710 C C . MET A 1 93 ? 14.084 -7.389 -10.719 1.00 85.00 93 MET A C 1
ATOM 712 O O . MET A 1 93 ? 13.025 -7.604 -10.128 1.00 85.00 93 MET A O 1
ATOM 716 N N . VAL A 1 94 ? 15.155 -6.877 -10.101 1.00 90.06 94 VAL A N 1
ATOM 717 C CA . VAL A 1 94 ? 15.180 -6.572 -8.658 1.00 90.06 94 VAL A CA 1
ATOM 718 C C . VAL A 1 94 ? 14.065 -5.598 -8.286 1.00 90.06 94 VAL A C 1
ATOM 720 O O . VAL A 1 94 ? 13.341 -5.832 -7.319 1.00 90.06 94 VAL A O 1
ATOM 723 N N . LYS A 1 95 ? 13.866 -4.546 -9.088 1.00 87.69 95 LYS A N 1
ATOM 724 C CA . LYS A 1 95 ? 12.776 -3.585 -8.892 1.00 87.69 95 LYS A CA 1
ATOM 725 C C . LYS A 1 95 ? 11.406 -4.269 -8.831 1.00 87.69 95 LYS A C 1
ATOM 727 O O . LYS A 1 95 ? 10.634 -3.971 -7.922 1.00 87.69 95 LYS A O 1
ATOM 732 N N . HIS A 1 96 ? 11.103 -5.182 -9.756 1.00 89.81 96 HIS A N 1
ATOM 733 C CA . HIS A 1 96 ? 9.813 -5.883 -9.774 1.00 89.81 96 HIS A CA 1
ATOM 734 C C . HIS A 1 96 ? 9.635 -6.797 -8.561 1.00 89.81 96 HIS A C 1
ATOM 736 O O . HIS A 1 96 ? 8.552 -6.828 -7.981 1.00 89.81 96 HIS A O 1
ATOM 742 N N . VAL A 1 97 ? 10.692 -7.497 -8.140 1.00 94.31 97 VAL A N 1
ATOM 743 C CA . VAL A 1 97 ? 10.648 -8.349 -6.941 1.00 94.31 97 VAL A CA 1
ATOM 744 C C . VAL A 1 97 ? 10.373 -7.509 -5.694 1.00 94.31 97 VAL A C 1
ATOM 746 O O . VAL A 1 97 ? 9.489 -7.848 -4.908 1.00 94.31 97 VAL A O 1
ATOM 749 N N . VAL A 1 98 ? 11.080 -6.389 -5.531 1.00 95.25 98 VAL A N 1
ATOM 750 C CA . VAL A 1 98 ? 10.915 -5.496 -4.376 1.00 95.25 98 VAL A CA 1
ATOM 751 C C . VAL A 1 98 ? 9.530 -4.848 -4.367 1.00 95.25 98 VAL A C 1
ATOM 753 O O . VAL A 1 98 ? 8.840 -4.907 -3.350 1.00 95.25 98 VAL A O 1
ATOM 756 N N . LEU A 1 99 ? 9.085 -4.271 -5.488 1.00 93.94 99 LEU A N 1
ATOM 757 C CA . LEU A 1 99 ? 7.761 -3.645 -5.580 1.00 93.94 99 LEU A CA 1
ATOM 758 C C . LEU A 1 99 ? 6.634 -4.664 -5.401 1.00 93.94 99 LEU A C 1
ATOM 760 O O . LEU A 1 99 ? 5.664 -4.379 -4.700 1.00 93.94 99 LEU A O 1
ATOM 764 N N . GLY A 1 100 ? 6.784 -5.864 -5.967 1.00 95.00 100 GLY A N 1
ATOM 765 C CA . GLY A 1 100 ? 5.853 -6.967 -5.756 1.00 95.00 100 GLY A CA 1
ATOM 766 C C . GLY A 1 100 ? 5.764 -7.349 -4.280 1.00 95.00 100 GLY A C 1
ATOM 767 O O . GLY A 1 100 ? 4.667 -7.416 -3.728 1.00 95.00 100 GLY A O 1
ATOM 768 N N . ALA A 1 101 ? 6.903 -7.526 -3.606 1.00 97.31 101 ALA A N 1
ATOM 769 C CA . ALA A 1 101 ? 6.937 -7.844 -2.180 1.00 97.31 101 ALA A CA 1
ATOM 770 C C . ALA A 1 101 ? 6.254 -6.760 -1.327 1.00 97.31 101 ALA A C 1
ATOM 772 O O . ALA A 1 101 ? 5.432 -7.085 -0.469 1.00 97.31 101 ALA A O 1
ATOM 773 N N . ILE A 1 102 ? 6.541 -5.482 -1.596 1.00 96.38 102 ILE A N 1
ATOM 774 C CA . ILE A 1 102 ? 5.923 -4.335 -0.913 1.00 96.38 102 ILE A CA 1
ATOM 775 C C . ILE A 1 102 ? 4.405 -4.329 -1.123 1.00 96.38 102 ILE A C 1
ATOM 777 O O . ILE A 1 102 ? 3.649 -4.209 -0.155 1.00 96.38 102 ILE A O 1
ATOM 781 N N . PHE A 1 103 ? 3.955 -4.514 -2.365 1.00 97.12 103 PHE A N 1
ATOM 782 C CA . PHE A 1 103 ? 2.538 -4.567 -2.709 1.00 97.12 103 PHE A CA 1
ATOM 783 C C . PHE A 1 103 ? 1.818 -5.703 -1.972 1.00 97.12 103 PHE A C 1
ATOM 785 O O . PHE A 1 103 ? 0.839 -5.461 -1.260 1.00 97.12 103 PHE A O 1
ATOM 792 N N . PHE A 1 104 ? 2.319 -6.938 -2.081 1.00 97.69 104 PHE A N 1
ATOM 793 C CA . PHE A 1 104 ? 1.694 -8.100 -1.443 1.00 97.69 104 PHE A CA 1
ATOM 794 C C . PHE A 1 104 ? 1.700 -7.994 0.081 1.00 97.69 104 PHE A C 1
ATOM 796 O O . PHE A 1 104 ? 0.718 -8.359 0.730 1.00 97.69 104 PHE A O 1
ATOM 803 N N . TYR A 1 105 ? 2.768 -7.454 0.665 1.00 98.06 105 TYR A N 1
ATOM 804 C CA . TYR A 1 105 ? 2.825 -7.209 2.099 1.00 98.06 105 TYR A CA 1
ATOM 805 C C . TYR A 1 105 ? 1.813 -6.136 2.537 1.00 98.06 105 TYR A C 1
ATOM 807 O O . TYR A 1 105 ? 1.100 -6.336 3.524 1.00 98.06 105 TYR A O 1
ATOM 815 N N . GLY A 1 106 ? 1.661 -5.055 1.765 1.00 97.56 106 GLY A N 1
ATOM 816 C CA . GLY A 1 106 ? 0.612 -4.048 1.954 1.00 97.56 106 GLY A CA 1
ATOM 817 C C . GLY A 1 106 ? -0.796 -4.646 1.957 1.00 97.56 106 GLY A C 1
ATOM 818 O O . GLY A 1 106 ? -1.568 -4.428 2.895 1.00 97.56 106 GLY A O 1
ATOM 819 N N . ILE A 1 107 ? -1.100 -5.481 0.960 1.00 97.88 107 ILE A N 1
ATOM 820 C CA . ILE A 1 107 ? -2.362 -6.232 0.873 1.00 97.88 107 ILE A CA 1
ATOM 821 C C . ILE A 1 107 ? -2.544 -7.138 2.098 1.00 97.88 107 ILE A C 1
ATOM 823 O O . ILE A 1 107 ? -3.623 -7.168 2.693 1.00 97.88 107 ILE A O 1
ATOM 827 N N . ALA A 1 108 ? -1.506 -7.865 2.518 1.00 98.31 108 ALA A N 1
ATOM 828 C CA . ALA A 1 108 ? -1.588 -8.758 3.673 1.00 98.31 108 ALA A CA 1
ATOM 829 C C . ALA A 1 108 ? -1.923 -7.997 4.969 1.00 98.31 108 ALA A C 1
ATOM 831 O O . ALA A 1 108 ? -2.758 -8.455 5.759 1.00 98.31 108 ALA A O 1
ATOM 832 N N . LEU A 1 109 ? -1.318 -6.823 5.182 1.00 98.06 109 LEU A N 1
ATOM 833 C CA . LEU A 1 109 ? -1.645 -5.942 6.307 1.00 98.06 109 LEU A CA 1
ATOM 834 C C . LEU A 1 109 ? -3.071 -5.399 6.211 1.00 98.06 109 LEU A C 1
ATOM 836 O O . LEU A 1 109 ? -3.801 -5.433 7.205 1.00 98.06 109 LEU A O 1
ATOM 840 N N . TRP A 1 110 ? -3.500 -4.986 5.017 1.00 98.00 110 TRP A N 1
ATOM 841 C CA . TRP A 1 110 ? -4.865 -4.530 4.772 1.00 98.00 110 TRP A CA 1
ATOM 842 C C . TRP A 1 110 ? -5.903 -5.609 5.098 1.00 98.00 110 TRP A C 1
ATOM 844 O O . TRP A 1 110 ? -6.873 -5.345 5.807 1.00 98.00 110 TRP A O 1
ATOM 854 N N . VAL A 1 111 ? -5.683 -6.852 4.660 1.00 97.38 111 VAL A N 1
ATOM 855 C CA . VAL A 1 111 ? -6.576 -7.984 4.957 1.00 97.38 111 VAL A CA 1
ATOM 856 C C . VAL A 1 111 ? -6.643 -8.251 6.463 1.00 97.38 111 VAL A C 1
ATOM 858 O O . VAL A 1 111 ? -7.734 -8.475 6.997 1.00 97.38 111 VAL A O 1
ATOM 861 N N . LYS A 1 112 ? -5.507 -8.197 7.170 1.00 96.81 112 LYS A N 1
ATOM 862 C CA . LYS A 1 112 ? -5.475 -8.327 8.638 1.00 96.81 112 LYS A CA 1
ATOM 863 C C . LYS A 1 112 ? -6.267 -7.206 9.316 1.00 96.81 112 LYS A C 1
ATOM 865 O O . LYS A 1 112 ? -7.086 -7.494 10.187 1.00 96.81 112 LYS A O 1
ATOM 870 N N . ALA A 1 113 ? -6.071 -5.958 8.893 1.00 96.62 113 ALA A N 1
ATOM 871 C CA . ALA A 1 113 ? -6.784 -4.803 9.430 1.00 96.62 113 ALA A CA 1
ATOM 872 C C . ALA A 1 113 ? -8.295 -4.883 9.153 1.00 96.62 113 ALA A C 1
ATOM 874 O O . ALA A 1 113 ? -9.105 -4.702 10.057 1.00 96.62 113 ALA A O 1
ATOM 875 N N . HIS A 1 114 ? -8.688 -5.260 7.936 1.00 95.94 114 HIS A N 1
ATOM 876 C CA . HIS A 1 114 ? -10.086 -5.420 7.543 1.00 95.94 114 HIS A CA 1
ATOM 877 C C . HIS A 1 114 ? -10.830 -6.449 8.405 1.00 95.94 114 HIS A C 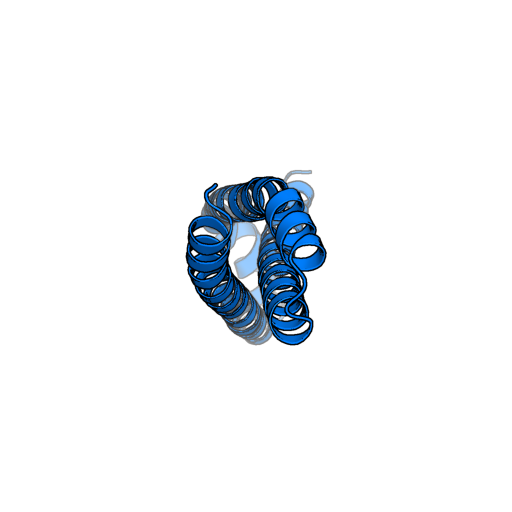1
ATOM 879 O O . HIS A 1 114 ? -11.975 -6.221 8.802 1.00 95.94 114 HIS A O 1
ATOM 885 N N . ARG A 1 115 ? -10.183 -7.575 8.736 1.00 95.44 115 ARG A N 1
ATOM 886 C CA . ARG A 1 115 ? -10.764 -8.582 9.641 1.00 95.44 115 ARG A CA 1
ATOM 887 C C . ARG A 1 115 ? -11.047 -7.999 11.025 1.00 95.44 115 ARG A C 1
ATOM 889 O O . ARG A 1 115 ? -12.130 -8.217 11.555 1.00 95.44 115 ARG A O 1
ATOM 896 N N . GLN A 1 116 ? -10.111 -7.229 11.572 1.00 94.56 116 GLN A N 1
ATOM 897 C CA . GLN A 1 116 ? -10.268 -6.572 12.873 1.00 94.56 116 GLN A CA 1
ATOM 898 C C . GLN A 1 116 ? -11.356 -5.492 12.849 1.00 94.56 116 GLN A C 1
ATOM 900 O O . GLN A 1 116 ? -12.148 -5.394 13.777 1.00 94.56 116 GLN A O 1
ATOM 905 N N . ILE A 1 117 ? -11.473 -4.746 11.752 1.00 94.62 117 ILE A N 1
ATOM 906 C CA . ILE A 1 117 ? -12.531 -3.745 11.566 1.00 94.62 117 ILE A CA 1
ATOM 907 C C . ILE A 1 117 ? -13.926 -4.380 11.584 1.00 94.62 117 ILE A C 1
ATOM 909 O O . ILE A 1 117 ? -14.845 -3.820 12.179 1.00 94.62 117 ILE A O 1
ATOM 913 N N . LYS A 1 118 ? -14.097 -5.576 10.999 1.00 93.94 118 LYS A N 1
ATOM 914 C CA . LYS A 1 118 ? -15.368 -6.320 11.101 1.00 93.94 118 LYS A CA 1
ATOM 915 C C . LYS A 1 118 ? -15.710 -6.693 12.542 1.00 93.94 118 LYS A C 1
ATOM 917 O O . LYS A 1 118 ? -16.885 -6.699 12.891 1.00 93.94 118 LYS A O 1
ATOM 922 N N . ILE A 1 119 ? -14.705 -7.012 13.356 1.00 92.19 119 ILE A N 1
ATOM 923 C CA . ILE A 1 119 ? -14.890 -7.316 14.779 1.00 92.19 119 ILE A CA 1
ATOM 924 C C . ILE A 1 119 ? -15.279 -6.037 15.531 1.00 92.19 119 ILE A C 1
ATOM 926 O O . ILE A 1 119 ? -16.323 -6.020 16.171 1.00 92.19 119 ILE A O 1
ATOM 930 N N . MET A 1 120 ? -14.526 -4.944 15.356 1.00 92.25 120 MET A N 1
ATOM 931 C CA . MET A 1 120 ? -14.826 -3.638 15.964 1.00 92.25 120 MET A CA 1
ATOM 932 C C . MET A 1 120 ? -16.243 -3.151 15.643 1.00 92.25 120 MET A C 1
ATOM 934 O O . MET A 1 120 ? -16.930 -2.624 16.513 1.00 92.25 120 MET A O 1
ATOM 938 N N . ARG A 1 121 ? -16.693 -3.335 14.396 1.00 92.06 121 ARG A N 1
ATOM 939 C CA . ARG A 1 121 ? -18.044 -2.963 13.967 1.00 92.06 121 ARG A CA 1
ATOM 940 C C . ARG A 1 121 ? -19.117 -3.746 14.741 1.00 92.06 121 ARG A C 1
ATOM 942 O O . ARG A 1 121 ? -20.022 -3.129 15.293 1.00 92.06 121 ARG A O 1
ATOM 949 N N . LYS A 1 122 ? -18.945 -5.070 14.882 1.00 89.94 122 LYS A N 1
ATOM 950 C CA . LYS A 1 122 ? -19.838 -5.925 15.687 1.00 89.94 122 LYS A CA 1
ATOM 951 C C . LYS A 1 122 ? -19.867 -5.526 17.163 1.00 89.94 122 LYS A C 1
ATOM 953 O O . LYS A 1 122 ? -20.938 -5.501 17.755 1.00 89.94 122 LYS A O 1
ATOM 958 N N . GLU A 1 123 ? -18.713 -5.214 17.751 1.00 87.75 123 GLU A N 1
ATOM 959 C CA . GLU A 1 123 ? -18.612 -4.798 19.160 1.00 87.75 123 GLU A CA 1
ATOM 960 C C . GLU A 1 123 ? -19.333 -3.475 19.444 1.00 87.75 123 GLU A C 1
ATOM 962 O O . GLU A 1 123 ? -19.831 -3.267 20.548 1.00 87.75 123 GLU A O 1
ATOM 967 N N . LEU A 1 124 ? -19.389 -2.579 18.457 1.00 85.88 124 LEU A N 1
ATOM 968 C CA . LEU A 1 124 ? -20.026 -1.269 18.584 1.00 85.88 124 LEU A CA 1
ATOM 969 C C . LEU A 1 124 ? -21.511 -1.260 18.194 1.00 85.88 124 LEU A C 1
ATOM 971 O O . LEU A 1 124 ? -22.146 -0.214 18.313 1.00 85.88 124 LEU A O 1
ATOM 975 N N . GLY A 1 125 ? -22.066 -2.397 17.761 1.00 76.25 125 GLY A N 1
ATOM 976 C CA . GLY A 1 125 ? -23.464 -2.505 17.332 1.00 76.25 125 GLY A CA 1
ATOM 977 C C . GLY A 1 125 ? -23.777 -1.795 16.008 1.00 76.25 125 GLY A C 1
ATOM 978 O O . GLY A 1 125 ? -24.942 -1.499 15.758 1.00 76.25 125 GLY A O 1
ATOM 979 N N . ASN A 1 126 ? -22.751 -1.518 15.191 1.00 58.16 126 ASN A N 1
ATOM 980 C CA . ASN A 1 126 ? -22.861 -0.915 13.853 1.00 58.16 126 ASN A CA 1
ATOM 981 C C . ASN A 1 126 ? -22.701 -1.951 12.727 1.00 58.16 126 ASN A C 1
ATOM 983 O O . ASN A 1 126 ? -22.357 -3.119 13.016 1.00 58.16 126 ASN A O 1
#

pLDDT: mean 89.34, std 10.42, range [58.16, 98.31]